Protein AF-A0A3S0YKT4-F1 (afdb_monomer)

Mean predicted aligned error: 2.62 Å

Structure (mmCIF, N/CA/C/O backbone):
data_AF-A0A3S0YKT4-F1
#
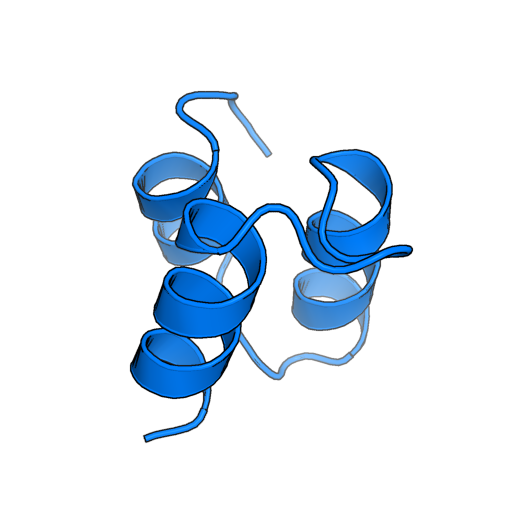_entry.id   AF-A0A3S0YKT4-F1
#
loop_
_atom_site.group_PDB
_atom_site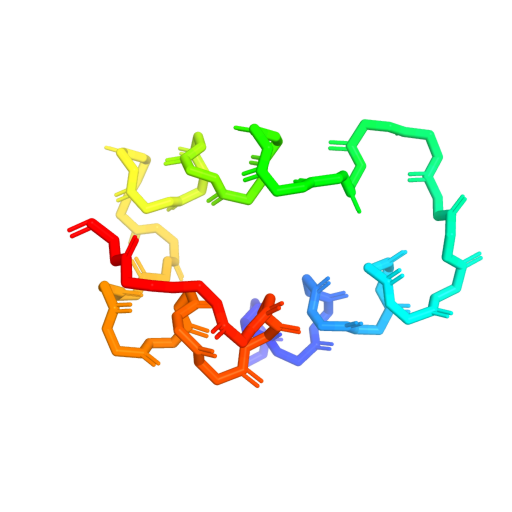.id
_atom_site.type_symbol
_atom_site.label_atom_id
_atom_site.label_alt_id
_atom_site.label_comp_id
_atom_site.label_asym_id
_atom_site.label_entity_id
_atom_site.label_seq_id
_atom_site.pdbx_PDB_ins_code
_atom_site.Cartn_x
_atom_site.Cartn_y
_atom_site.Cartn_z
_atom_site.occupancy
_atom_site.B_iso_or_equiv
_atom_site.auth_seq_id
_atom_site.auth_comp_id
_atom_site.auth_asym_id
_atom_site.auth_atom_id
_atom_site.pdbx_PDB_model_num
ATOM 1 N N . MET A 1 1 ? 6.710 -5.187 8.379 1.00 76.12 1 MET A N 1
ATOM 2 C CA . MET A 1 1 ? 7.835 -5.253 7.418 1.00 76.12 1 MET A CA 1
ATOM 3 C C . MET A 1 1 ? 7.380 -5.135 5.965 1.00 76.12 1 MET A C 1
ATOM 5 O O . MET A 1 1 ? 7.805 -4.184 5.332 1.00 76.12 1 MET A O 1
ATOM 9 N N . ARG A 1 2 ? 6.480 -5.994 5.447 1.00 84.19 2 ARG A N 1
ATOM 10 C CA . ARG A 1 2 ? 6.005 -5.916 4.041 1.00 84.19 2 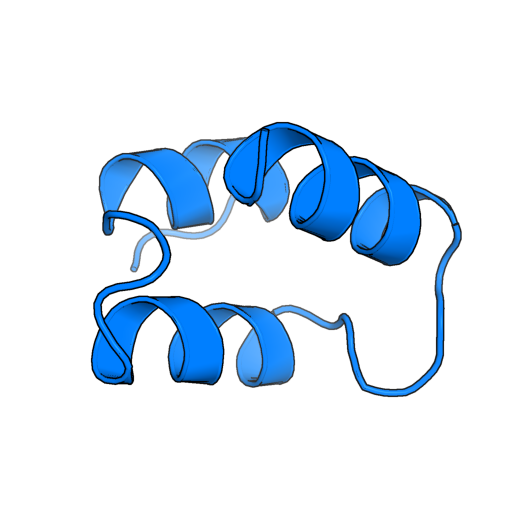ARG A CA 1
ATOM 11 C C . ARG A 1 2 ? 5.450 -4.543 3.643 1.00 84.19 2 ARG A C 1
ATOM 13 O O . ARG A 1 2 ? 5.881 -3.999 2.640 1.00 84.19 2 ARG A O 1
ATOM 20 N N . TYR A 1 3 ? 4.595 -3.952 4.479 1.00 89.88 3 TYR A N 1
ATOM 21 C CA . TYR A 1 3 ? 4.072 -2.596 4.271 1.00 89.88 3 TYR A CA 1
ATOM 22 C C . TYR A 1 3 ? 5.173 -1.538 4.067 1.00 89.88 3 TYR A C 1
ATOM 24 O O . TYR A 1 3 ? 5.122 -0.773 3.113 1.00 89.88 3 TYR A O 1
ATOM 32 N N . GLN A 1 4 ? 6.201 -1.525 4.924 1.00 92.44 4 GLN A N 1
ATOM 33 C CA . GLN A 1 4 ? 7.300 -0.555 4.827 1.00 92.44 4 GLN A CA 1
ATOM 34 C C . GLN A 1 4 ? 8.122 -0.739 3.550 1.00 92.44 4 GLN A C 1
ATOM 36 O O . GLN A 1 4 ? 8.510 0.248 2.941 1.00 92.44 4 GLN A O 1
ATOM 41 N N . TRP A 1 5 ? 8.349 -1.987 3.131 1.00 91.12 5 TRP A N 1
ATOM 42 C CA . TRP A 1 5 ? 9.050 -2.289 1.882 1.00 91.12 5 TRP A CA 1
ATOM 43 C C . TRP A 1 5 ? 8.243 -1.814 0.677 1.00 91.12 5 TRP A C 1
ATOM 45 O O . TRP A 1 5 ? 8.769 -1.110 -0.173 1.00 91.12 5 TRP A O 1
ATOM 55 N N . ILE A 1 6 ? 6.949 -2.141 0.639 1.00 90.25 6 ILE A N 1
ATOM 56 C CA . ILE A 1 6 ? 6.047 -1.726 -0.439 1.00 90.25 6 ILE A CA 1
ATOM 57 C C . ILE A 1 6 ? 5.992 -0.198 -0.529 1.00 90.25 6 ILE A C 1
ATOM 59 O O . ILE A 1 6 ? 6.116 0.345 -1.623 1.00 90.25 6 ILE A O 1
ATOM 63 N N . LYS A 1 7 ? 5.891 0.493 0.613 1.00 93.06 7 LYS A N 1
ATOM 64 C CA . LYS A 1 7 ? 5.952 1.955 0.654 1.00 93.06 7 LYS A CA 1
ATOM 65 C C . LYS A 1 7 ? 7.287 2.479 0.122 1.00 93.06 7 LYS A C 1
ATOM 67 O O . LYS A 1 7 ? 7.292 3.381 -0.700 1.00 93.06 7 LYS A O 1
ATOM 72 N N . GLN A 1 8 ? 8.408 1.904 0.550 1.00 94.06 8 GLN A N 1
ATOM 73 C CA . GLN A 1 8 ? 9.732 2.331 0.103 1.00 94.06 8 GLN A CA 1
ATOM 74 C C . GLN A 1 8 ? 9.920 2.150 -1.411 1.00 94.06 8 GLN A C 1
ATOM 76 O O . GLN A 1 8 ? 10.495 3.023 -2.053 1.00 94.06 8 GLN A O 1
ATOM 81 N N . PHE A 1 9 ? 9.431 1.052 -1.994 1.00 92.44 9 PHE A N 1
ATOM 82 C CA . PHE A 1 9 ? 9.500 0.824 -3.441 1.00 92.44 9 PHE A CA 1
ATOM 83 C C . PHE A 1 9 ? 8.553 1.726 -4.236 1.00 92.44 9 PHE A C 1
ATOM 85 O O . PHE A 1 9 ? 8.928 2.177 -5.318 1.00 92.44 9 PHE A O 1
ATOM 92 N N . TYR A 1 10 ? 7.370 2.019 -3.689 1.00 92.81 10 TYR A N 1
ATOM 93 C CA . TYR A 1 10 ? 6.447 3.007 -4.249 1.00 92.81 10 TYR A CA 1
ATOM 94 C C . TYR A 1 10 ? 7.074 4.408 -4.247 1.00 92.81 10 TYR A C 1
ATOM 96 O O . TYR A 1 10 ? 7.166 5.048 -5.290 1.00 92.81 10 TYR A O 1
ATOM 104 N N . ASP A 1 11 ? 7.609 4.846 -3.102 1.00 92.88 11 ASP A N 1
ATOM 105 C CA . ASP A 1 11 ? 8.287 6.141 -2.954 1.00 92.88 11 ASP A CA 1
ATOM 106 C C . ASP A 1 11 ? 9.539 6.242 -3.851 1.00 92.88 11 ASP A C 1
ATOM 108 O O . ASP A 1 11 ? 9.880 7.321 -4.332 1.00 92.88 11 ASP A O 1
ATOM 112 N N . ALA A 1 12 ? 10.228 5.121 -4.094 1.00 92.69 12 ALA A N 1
ATOM 113 C CA . ALA A 1 12 ? 11.380 5.042 -4.992 1.00 92.69 12 ALA A CA 1
ATOM 114 C C . ALA A 1 12 ? 11.004 5.034 -6.487 1.00 92.69 12 ALA A C 1
ATOM 116 O O . ALA A 1 12 ? 11.901 5.017 -7.331 1.00 92.69 12 ALA A O 1
ATOM 117 N N . GLY A 1 13 ? 9.710 5.015 -6.829 1.00 89.38 13 GLY A N 1
ATOM 118 C CA . GLY A 1 13 ? 9.239 4.976 -8.214 1.00 89.38 13 GLY A CA 1
ATOM 119 C C . GLY A 1 13 ? 9.634 3.693 -8.946 1.00 89.38 13 GLY A C 1
ATOM 120 O O . GLY A 1 13 ? 9.906 3.719 -10.148 1.00 89.38 13 GLY A O 1
ATOM 121 N N . MET A 1 14 ? 9.729 2.569 -8.227 1.00 90.38 14 MET A N 1
ATOM 122 C CA . MET A 1 14 ? 10.106 1.294 -8.828 1.00 90.38 14 MET A CA 1
ATOM 123 C C . MET A 1 14 ? 9.044 0.857 -9.845 1.00 90.38 14 MET A C 1
ATOM 125 O O . MET A 1 14 ? 7.844 0.918 -9.578 1.00 90.38 14 MET A O 1
ATOM 129 N N . ALA A 1 15 ? 9.477 0.376 -11.012 1.00 87.31 15 ALA A N 1
ATOM 130 C CA . ALA A 1 15 ? 8.562 -0.105 -12.043 1.00 87.31 15 ALA A CA 1
ATOM 131 C C . ALA A 1 15 ? 7.629 -1.202 -11.487 1.00 87.31 15 ALA A C 1
ATOM 133 O O . ALA A 1 15 ? 8.095 -2.198 -10.933 1.00 87.31 15 ALA A O 1
ATOM 134 N N . GLY A 1 16 ? 6.314 -1.006 -11.629 1.00 84.31 16 GLY A N 1
ATOM 135 C CA . GLY A 1 16 ? 5.284 -1.912 -11.105 1.00 84.31 16 GLY A CA 1
ATOM 136 C C . GLY A 1 16 ? 4.851 -1.648 -9.657 1.00 84.31 16 GLY A C 1
ATOM 137 O O . GLY A 1 16 ? 3.939 -2.316 -9.182 1.00 84.31 16 GLY A O 1
ATOM 138 N N . TYR A 1 17 ? 5.448 -0.672 -8.968 1.00 90.25 17 TYR A N 1
ATOM 139 C CA . TYR A 1 17 ? 4.955 -0.127 -7.698 1.00 90.25 17 TYR A CA 1
ATOM 140 C C . TYR A 1 17 ? 4.256 1.214 -7.950 1.00 90.25 17 TYR A C 1
ATOM 142 O O . TYR A 1 17 ? 4.604 2.231 -7.365 1.00 90.25 17 TYR A O 1
ATOM 150 N N . ASP A 1 18 ? 3.282 1.210 -8.85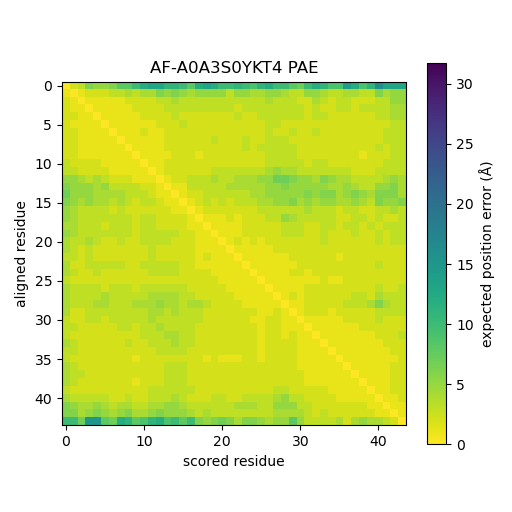8 1.00 91.69 18 ASP A N 1
ATOM 151 C CA . ASP A 1 18 ? 2.312 2.293 -9.040 1.00 91.69 18 ASP A CA 1
ATOM 152 C C . ASP A 1 18 ? 0.998 1.942 -8.327 1.00 91.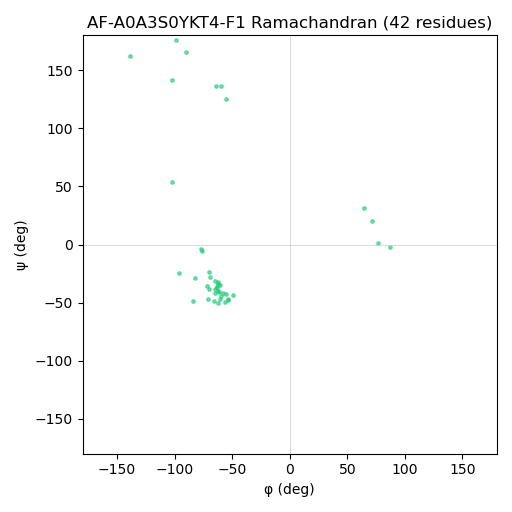69 18 ASP A C 1
ATOM 154 O O . ASP A 1 18 ? 0.855 0.841 -7.795 1.00 91.69 18 ASP A O 1
ATOM 158 N N . ALA A 1 19 ? 0.022 2.853 -8.312 1.00 90.62 19 ALA A N 1
ATOM 159 C CA . ALA A 1 19 ? -1.262 2.621 -7.652 1.00 90.62 19 ALA A CA 1
ATOM 160 C C . ALA A 1 19 ? -1.894 1.272 -8.058 1.00 90.62 19 ALA A C 1
ATOM 162 O O . ALA A 1 19 ? -2.293 0.493 -7.196 1.00 90.62 19 ALA A O 1
ATOM 163 N N . ASN A 1 20 ? -1.872 0.902 -9.341 1.00 92.06 20 ASN A N 1
ATOM 164 C CA . ASN A 1 20 ? -2.410 -0.384 -9.796 1.00 92.06 20 ASN A CA 1
ATOM 165 C C . ASN A 1 20 ? -1.623 -1.581 -9.243 1.00 92.06 20 ASN A C 1
ATOM 167 O O . ASN A 1 20 ? -2.221 -2.563 -8.801 1.00 92.06 20 ASN A O 1
ATOM 171 N N . GLY A 1 21 ? -0.295 -1.490 -9.213 1.00 92.19 21 GLY A N 1
ATOM 172 C CA . GLY A 1 21 ? 0.575 -2.486 -8.598 1.00 92.19 21 GLY A CA 1
ATOM 173 C C . GLY A 1 21 ? 0.318 -2.648 -7.102 1.00 92.19 21 GLY A C 1
ATOM 174 O O . GLY A 1 21 ? 0.223 -3.774 -6.607 1.00 92.19 21 GLY A O 1
ATOM 175 N N . ILE A 1 22 ? 0.101 -1.544 -6.376 1.00 93.69 22 ILE A N 1
ATOM 176 C CA . ILE A 1 22 ? -0.199 -1.603 -4.941 1.00 93.69 22 ILE A CA 1
ATOM 177 C C . ILE A 1 22 ? -1.538 -2.305 -4.674 1.00 93.69 22 ILE A C 1
ATOM 179 O O . ILE A 1 22 ? -1.650 -3.033 -3.682 1.00 93.69 22 ILE A O 1
ATOM 183 N N . ARG A 1 23 ? -2.519 -2.211 -5.587 1.00 93.75 23 ARG A N 1
ATOM 184 C CA . ARG A 1 23 ? -3.790 -2.947 -5.450 1.00 93.75 23 ARG A CA 1
ATOM 185 C C . ARG A 1 23 ? -3.606 -4.463 -5.458 1.00 93.75 23 ARG A C 1
ATOM 187 O O . ARG A 1 23 ? -4.299 -5.170 -4.728 1.00 93.75 23 ARG A O 1
ATOM 194 N N . VAL A 1 24 ? -2.635 -4.972 -6.216 1.00 93.12 24 VAL A N 1
ATOM 195 C CA . VAL A 1 24 ? -2.318 -6.409 -6.249 1.00 93.12 24 VAL A CA 1
ATOM 196 C C . VAL A 1 24 ? -1.847 -6.898 -4.878 1.00 93.12 24 VAL A C 1
ATOM 198 O O . VAL A 1 24 ? -2.226 -7.988 -4.451 1.00 93.12 24 VAL A O 1
ATOM 201 N N . PHE A 1 25 ? -1.082 -6.088 -4.139 1.00 92.19 25 PHE A N 1
ATOM 202 C CA . PHE A 1 25 ? -0.640 -6.454 -2.790 1.00 92.19 25 PHE A CA 1
ATOM 203 C C . PHE A 1 25 ? -1.784 -6.476 -1.773 1.00 92.19 25 PHE A C 1
ATOM 205 O O . PHE A 1 25 ? -1.725 -7.253 -0.817 1.00 92.19 25 PHE A O 1
ATOM 212 N N . VAL A 1 26 ? -2.836 -5.681 -1.982 1.00 93.94 26 VAL A N 1
ATOM 213 C CA . VAL A 1 26 ? -4.057 -5.777 -1.173 1.00 93.94 26 VAL A CA 1
ATOM 214 C C . VAL A 1 26 ? -4.822 -7.057 -1.513 1.00 93.94 26 VAL A C 1
ATOM 216 O O . VAL A 1 26 ? -5.170 -7.813 -0.608 1.00 93.94 26 VAL A O 1
ATOM 219 N N . ALA A 1 27 ? -5.006 -7.368 -2.802 1.00 93.19 27 ALA A N 1
ATOM 220 C CA . ALA A 1 27 ? -5.659 -8.604 -3.246 1.00 93.19 27 ALA A CA 1
ATOM 221 C C . ALA A 1 27 ? -4.918 -9.875 -2.781 1.00 93.19 27 ALA A C 1
ATOM 223 O O . ALA A 1 27 ? -5.543 -10.876 -2.440 1.00 93.19 27 ALA A O 1
ATOM 224 N N . ALA A 1 28 ? -3.585 -9.823 -2.710 1.00 92.19 28 ALA A N 1
ATOM 225 C CA . ALA A 1 28 ? -2.745 -10.894 -2.177 1.00 92.19 28 ALA A CA 1
ATOM 226 C C . ALA A 1 28 ? -2.755 -10.985 -0.635 1.00 92.19 28 ALA A C 1
ATOM 228 O O . ALA A 1 28 ? -2.133 -11.888 -0.071 1.00 92.19 28 ALA A O 1
ATOM 229 N N . GLY A 1 29 ? -3.407 -10.045 0.062 1.00 92.88 29 GLY A N 1
ATOM 230 C CA . GLY A 1 29 ? -3.467 -9.985 1.525 1.00 92.88 29 GLY A CA 1
ATOM 231 C C . GLY A 1 29 ? -2.152 -9.570 2.192 1.00 92.88 29 GLY A C 1
ATOM 232 O O . GLY A 1 29 ? -1.922 -9.873 3.362 1.00 92.88 29 GLY A O 1
ATOM 233 N N . TRP A 1 30 ? -1.244 -8.921 1.458 1.00 92.94 30 TRP A N 1
ATOM 234 C CA . TRP A 1 30 ? 0.049 -8.475 1.991 1.00 92.94 30 TRP A CA 1
ATOM 235 C C . TRP A 1 30 ? -0.055 -7.150 2.741 1.00 92.94 30 TRP A C 1
ATOM 237 O O . TRP A 1 30 ? 0.738 -6.905 3.655 1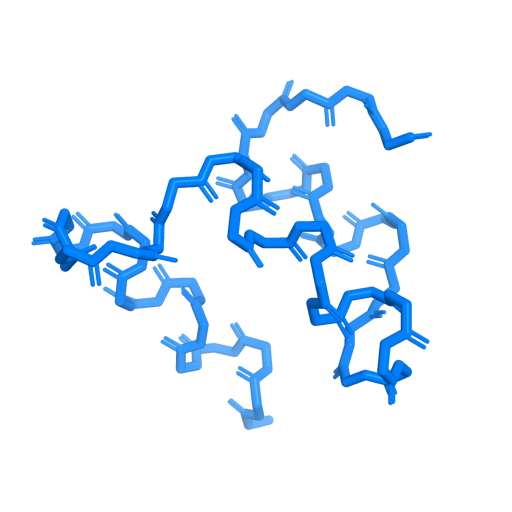.00 92.94 30 TRP A O 1
ATOM 247 N N . ILE A 1 31 ? -1.012 -6.318 2.340 1.00 94.56 31 ILE A N 1
ATOM 248 C CA . ILE A 1 31 ? -1.368 -5.044 2.962 1.00 94.56 31 ILE A CA 1
ATOM 249 C C . ILE A 1 31 ? -2.892 -4.894 3.003 1.00 94.56 31 ILE A C 1
ATOM 251 O O . ILE A 1 31 ? -3.612 -5.591 2.291 1.00 94.56 31 ILE A O 1
ATOM 255 N N . THR A 1 32 ? -3.388 -3.992 3.844 1.00 95.44 32 THR A N 1
ATOM 256 C CA . THR A 1 32 ? -4.820 -3.666 3.936 1.00 95.44 32 THR A CA 1
ATOM 257 C C . THR A 1 32 ? -5.210 -2.520 2.996 1.00 95.44 32 THR A C 1
ATOM 259 O O . THR A 1 32 ? -4.354 -1.768 2.534 1.00 95.44 32 THR A O 1
ATOM 262 N N . ALA A 1 33 ? -6.514 -2.332 2.769 1.00 94.75 33 ALA A N 1
ATOM 263 C CA . ALA A 1 33 ? -7.058 -1.177 2.042 1.00 94.75 33 ALA A CA 1
ATOM 264 C C . ALA A 1 33 ? -6.619 0.172 2.655 1.00 94.75 33 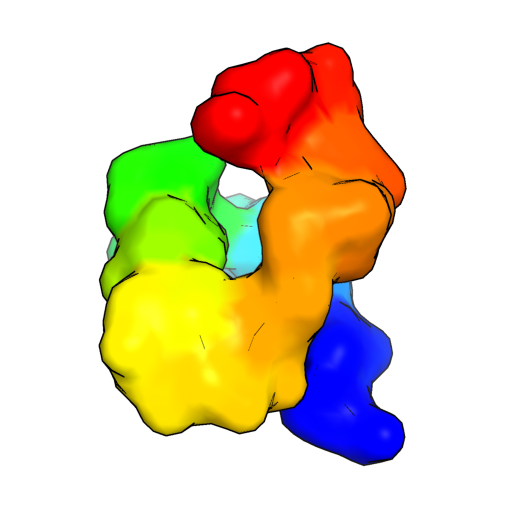ALA A C 1
ATOM 266 O O . ALA A 1 33 ? -6.162 1.063 1.950 1.00 94.75 33 ALA A O 1
ATOM 267 N N . GLN A 1 34 ? -6.627 0.289 3.987 1.00 95.38 34 GLN A N 1
ATOM 268 C CA . GLN A 1 34 ? -6.119 1.484 4.683 1.00 95.38 34 GLN A CA 1
ATOM 269 C C . GLN A 1 34 ? -4.619 1.710 4.450 1.00 95.38 34 GLN A C 1
ATOM 271 O O . GLN A 1 34 ? -4.153 2.842 4.357 1.00 95.38 34 GLN A O 1
ATOM 276 N N . GLN A 1 35 ? -3.841 0.630 4.354 1.00 94.06 35 GLN A N 1
ATOM 277 C CA . GLN A 1 35 ? -2.419 0.726 4.041 1.00 94.06 35 GLN A CA 1
ATOM 278 C C . GLN A 1 35 ? -2.187 1.156 2.589 1.00 94.06 35 GLN A C 1
ATOM 280 O O . GLN A 1 35 ? -1.304 1.976 2.348 1.00 94.06 35 GLN A 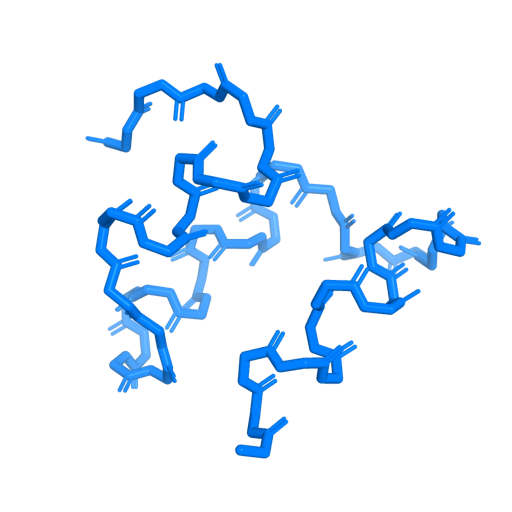O 1
ATOM 285 N N . TYR A 1 36 ? -2.992 0.672 1.641 1.00 95.12 36 TYR A N 1
ATOM 286 C CA . TYR A 1 36 ? -2.990 1.166 0.263 1.00 95.12 36 TYR A CA 1
ATOM 287 C C . TYR A 1 36 ? -3.246 2.674 0.201 1.00 95.12 36 TYR A C 1
ATOM 289 O O . TYR A 1 36 ? -2.454 3.397 -0.405 1.00 95.12 36 TYR A O 1
ATOM 297 N N . GLU A 1 37 ? -4.290 3.146 0.886 1.00 96.00 37 GLU A N 1
ATOM 298 C CA . GLU A 1 37 ? -4.640 4.568 0.962 1.00 96.00 37 GLU A CA 1
ATOM 299 C C . GLU A 1 37 ? -3.487 5.397 1.530 1.00 96.00 37 GLU A C 1
ATOM 301 O O . GLU A 1 37 ? -3.141 6.445 0.995 1.00 96.00 37 GLU A O 1
ATOM 306 N N . SER A 1 38 ? -2.816 4.898 2.570 1.00 95.06 38 SER A N 1
ATOM 307 C CA . SER A 1 38 ? -1.669 5.595 3.160 1.00 95.06 38 SER A CA 1
ATOM 308 C C . SER A 1 38 ? -0.405 5.618 2.283 1.00 95.06 38 SER A C 1
ATOM 310 O O . SER A 1 38 ? 0.443 6.489 2.474 1.00 95.06 38 SER A O 1
ATOM 312 N N . ILE A 1 39 ? -0.252 4.673 1.344 1.00 93.44 39 ILE A N 1
ATOM 313 C CA . ILE A 1 39 ? 0.879 4.626 0.399 1.00 93.44 39 ILE A CA 1
ATOM 314 C C . ILE A 1 39 ? 0.602 5.522 -0.806 1.00 93.44 39 ILE A C 1
ATOM 316 O O . ILE A 1 39 ? 1.462 6.301 -1.206 1.00 93.44 39 ILE A O 1
ATOM 320 N N . THR A 1 40 ? -0.587 5.386 -1.388 1.00 92.81 40 THR A N 1
ATOM 321 C CA . THR A 1 40 ? -0.926 5.961 -2.695 1.00 92.81 40 THR A CA 1
ATOM 322 C C . THR A 1 40 ? -1.638 7.308 -2.592 1.00 92.81 40 THR A C 1
ATOM 324 O O . THR A 1 40 ? -1.566 8.104 -3.522 1.00 92.81 40 THR A O 1
ATOM 327 N N . GLY A 1 41 ? -2.311 7.579 -1.469 1.00 93.19 41 GLY A N 1
ATOM 328 C CA . GLY A 1 41 ? -3.222 8.713 -1.306 1.00 93.19 41 GLY A CA 1
ATOM 329 C C . GLY A 1 41 ? -4.582 8.518 -1.985 1.00 93.19 41 GLY A C 1
ATOM 330 O O . GLY A 1 41 ? -5.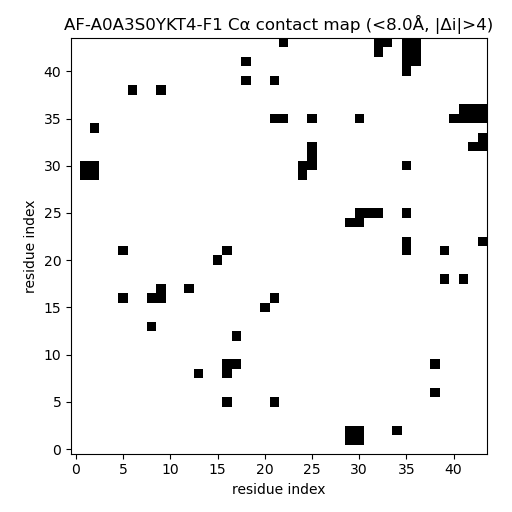418 9.418 -1.927 1.00 93.19 41 GLY A O 1
ATOM 331 N N . GLU A 1 42 ? -4.817 7.367 -2.618 1.00 90.62 42 GLU A N 1
ATOM 332 C CA . GLU A 1 42 ? -6.063 7.056 -3.314 1.00 90.62 42 GLU A CA 1
ATOM 333 C C . GLU A 1 42 ? -6.948 6.124 -2.482 1.00 90.62 42 GLU A C 1
ATOM 335 O O . GLU A 1 42 ? -6.418 5.182 -1.889 1.00 90.62 42 GLU A O 1
ATOM 340 N N . PRO A 1 43 ? -8.282 6.317 -2.481 1.00 90.62 43 PRO A N 1
ATOM 341 C CA . PRO A 1 43 ? -9.209 5.346 -1.908 1.00 90.62 43 PRO A CA 1
ATOM 342 C C . PRO A 1 43 ? -9.071 3.988 -2.610 1.00 90.62 43 PRO A C 1
ATOM 344 O O . PRO A 1 43 ? -8.953 3.932 -3.841 1.00 90.62 43 PRO A O 1
ATOM 347 N N . TYR A 1 44 ? -9.060 2.913 -1.817 1.00 79.81 44 TYR A N 1
ATOM 348 C CA . TYR A 1 44 ? -8.928 1.538 -2.317 1.00 79.81 44 TYR A CA 1
ATOM 349 C C . TYR A 1 44 ? -10.260 0.955 -2.799 1.00 79.81 44 TYR A C 1
ATOM 351 O O . TYR A 1 44 ? -11.230 0.960 -2.007 1.00 79.81 44 TYR A O 1
#

pLDDT: mean 91.57, std 3.88, range [76.12, 96.0]

Radius of gyration: 8.92 Å; Cα contacts (8 Å, |Δi|>4): 39; chains: 1; bounding box: 21×20×20 Å

Solvent-accessible surface area (backbone atoms only — not comparable to full-atom values): 2596 Å² total; per-residue (Å²): 108,64,57,60,51,54,41,52,38,34,76,66,64,39,89,70,38,46,70,73,41,49,50,52,38,36,78,71,66,64,40,49,57,71,53,44,24,73,65,65,74,44,88,112

Foldseek 3Di:
DLLVVLLVCLVVVPPLSALVSVVVCCVVVVDHQVSSCVRHVDRD

Sequence (44 aa):
MRYQWIKQFYDAGMAGYDANGIRVFVAAGWITAQQYESITGEPY

Secondary structure (DSSP, 8-state):
-HHHHHHHHHHTT-TT-SHHHHHHHHHTTSS-HHHHHHHHSS--